Protein AF-A0A2T3J5Q0-F1 (afdb_monomer)

Solvent-accessible surface area (backbone atoms only — not comparable to full-atom values): 3790 Å² total; per-residue (Å²): 132,84,78,76,83,81,67,68,89,77,53,53,73,68,59,47,24,68,74,67,77,46,50,97,90,50,72,53,75,65,57,51,51,53,47,39,71,76,71,46,73,100,61,82,79,78,76,80,82,76,51,98,90,110

Secondary structure (DSSP, 8-state):
--PPPP-GGGS-HHHHHHHTT--TT---HHHHHHHHHHH--SSPPPPP---TT-

Organism: NCBI:txid264736

Sequence (54 aa):
MSESPHHWHHDSVQGTFDTVDSSPDGLTLLDAVQRLDLHGPNKLPDSATRSPLM

Radius of gyration: 17.36 Å; Cα contacts (8 Å, |Δi|>4): 9; chains: 1; bounding box: 39×25×44 Å

Foldseek 3Di:
DDDDDDPLVPDDPVVNCVVVVADPVGDDPVVVVVVCVVPNDPDDDDDPPDDPVD

Mean predicted aligned error: 7.25 Å

InterPro domains:
  IPR004014 Cation-transporting P-type ATPase, N-terminal [PF00690] (8-53)
  IPR023298 P-type ATPase, transmembrane domain superfamily [SSF81665] (6-53)

Nearest PDB structures (foldseek):
  2xzb-assembly1_A  TM=8.094E-01  e=2.378E+00  Sus scrofa

Structure (mmCIF, N/CA/C/O backbone):
data_AF-A0A2T3J5Q0-F1
#
_entry.id   AF-A0A2T3J5Q0-F1
#
loop_
_atom_site.group_PDB
_atom_site.id
_atom_site.type_symbol
_atom_site.label_atom_id
_atom_site.label_alt_id
_atom_site.label_comp_id
_atom_site.label_asym_id
_atom_site.label_entity_id
_atom_site.label_seq_id
_atom_site.pdbx_PDB_ins_code
_atom_site.Cartn_x
_atom_site.Cartn_y
_atom_site.Cartn_z
_atom_site.occupancy
_atom_site.B_iso_or_equiv
_atom_site.auth_seq_id
_atom_site.auth_comp_id
_atom_site.auth_asym_id
_atom_site.auth_atom_id
_atom_site.pdbx_PDB_model_num
ATOM 1 N N . MET A 1 1 ? -23.421 -4.186 -7.207 1.00 37.72 1 MET A N 1
ATOM 2 C CA . MET A 1 1 ? -22.796 -5.168 -8.115 1.00 37.72 1 MET A CA 1
ATOM 3 C C . MET A 1 1 ? -21.472 -5.527 -7.477 1.00 37.72 1 MET A C 1
ATOM 5 O O . MET A 1 1 ? -20.700 -4.613 -7.234 1.00 37.72 1 MET A O 1
ATOM 9 N N . SER A 1 2 ? -21.271 -6.776 -7.070 1.00 50.78 2 SER A N 1
ATOM 10 C CA . SER A 1 2 ? -20.011 -7.187 -6.442 1.00 50.78 2 SER A CA 1
ATOM 11 C C . SER A 1 2 ? -18.987 -7.407 -7.552 1.00 50.78 2 SER A C 1
ATOM 13 O O . SER A 1 2 ? -19.190 -8.291 -8.384 1.00 50.78 2 SER A O 1
ATOM 15 N N . GLU A 1 3 ? -17.946 -6.579 -7.615 1.00 60.38 3 GLU A N 1
ATOM 16 C CA . GLU A 1 3 ? -16.798 -6.839 -8.487 1.00 60.38 3 GLU A CA 1
ATOM 17 C C . GLU A 1 3 ? -16.189 -8.198 -8.127 1.00 60.38 3 GLU A C 1
ATOM 19 O O . GLU A 1 3 ? -16.096 -8.566 -6.952 1.00 60.38 3 GLU A O 1
ATOM 24 N N . SER A 1 4 ? -15.826 -8.975 -9.145 1.00 65.31 4 SER A N 1
ATOM 25 C CA . SER A 1 4 ? -15.101 -10.228 -8.927 1.00 65.31 4 SER A CA 1
ATOM 26 C C . SER A 1 4 ? -13.700 -9.902 -8.399 1.00 65.31 4 SER A C 1
ATOM 28 O O . SER A 1 4 ? -13.118 -8.911 -8.839 1.00 65.31 4 SER A O 1
ATOM 30 N N . PRO A 1 5 ? -13.148 -10.689 -7.459 1.00 76.88 5 PRO A N 1
ATOM 31 C CA . PRO A 1 5 ? -11.847 -10.388 -6.876 1.00 76.88 5 PRO A CA 1
ATOM 32 C C . PRO A 1 5 ? -10.762 -10.411 -7.954 1.00 76.88 5 PRO A C 1
ATOM 34 O O . PRO A 1 5 ? -10.619 -11.398 -8.676 1.00 76.88 5 PRO A O 1
ATOM 37 N N . HIS A 1 6 ? -9.993 -9.326 -8.048 1.00 81.31 6 HIS A N 1
ATOM 38 C CA . HIS A 1 6 ? -8.868 -9.238 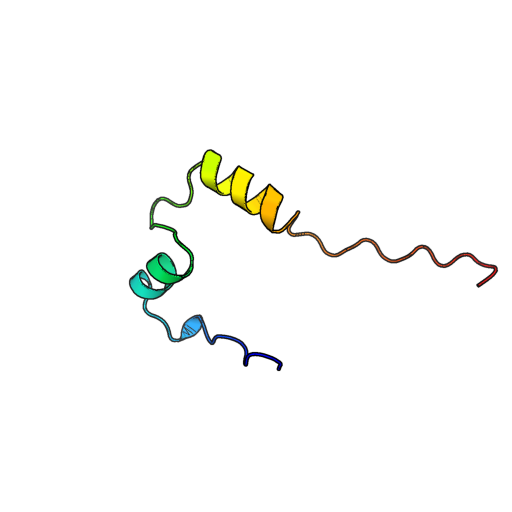-8.974 1.00 81.31 6 HIS A CA 1
ATOM 39 C C . HIS A 1 6 ? -7.794 -10.276 -8.613 1.00 81.31 6 HIS A C 1
ATOM 41 O O . HIS A 1 6 ? -7.357 -10.371 -7.461 1.00 81.31 6 HIS A O 1
ATOM 47 N N . HIS A 1 7 ? -7.379 -11.089 -9.586 1.00 88.44 7 HIS A N 1
ATOM 48 C CA . HIS A 1 7 ? -6.409 -12.169 -9.391 1.00 88.44 7 HIS A CA 1
ATOM 49 C C . HIS A 1 7 ? -4.973 -11.664 -9.581 1.00 88.44 7 HIS A C 1
ATOM 51 O O . HIS A 1 7 ? -4.289 -12.053 -10.523 1.00 88.44 7 HIS A O 1
ATOM 57 N N . TRP A 1 8 ? -4.501 -10.845 -8.638 1.00 86.00 8 TRP A N 1
ATOM 58 C CA . TRP A 1 8 ? -3.183 -10.186 -8.657 1.00 86.00 8 TRP A CA 1
ATOM 59 C C . TRP A 1 8 ? -1.991 -11.095 -9.004 1.00 86.00 8 TRP A C 1
ATOM 61 O O . TRP A 1 8 ? -1.008 -10.649 -9.579 1.00 86.00 8 TRP A O 1
ATOM 71 N N . HIS A 1 9 ? -2.058 -12.383 -8.662 1.00 88.94 9 HIS A N 1
ATOM 72 C CA . HIS A 1 9 ? -0.970 -13.341 -8.886 1.00 88.94 9 HIS A CA 1
ATOM 73 C C . HIS A 1 9 ? -0.776 -13.749 -10.357 1.00 88.94 9 HIS A C 1
ATOM 75 O O . HIS A 1 9 ? 0.185 -14.453 -10.662 1.00 88.94 9 HIS A O 1
ATOM 81 N N . HIS A 1 10 ? -1.675 -13.350 -11.260 1.00 93.19 10 HIS A N 1
ATOM 82 C CA . HIS A 1 10 ? -1.508 -13.532 -12.704 1.00 93.19 10 HIS A CA 1
ATOM 83 C C . HIS A 1 10 ? -0.870 -12.321 -13.393 1.00 93.19 10 HIS A C 1
ATOM 85 O O . HIS A 1 10 ? -0.464 -12.432 -14.551 1.00 93.19 10 HIS A O 1
ATOM 91 N N . ASP A 1 11 ? -0.767 -11.184 -12.703 1.00 91.25 11 ASP A N 1
ATOM 92 C CA . ASP A 1 11 ? -0.224 -9.970 -13.290 1.00 91.25 11 ASP A CA 1
ATOM 93 C C . ASP A 1 11 ? 1.303 -9.992 -13.300 1.00 91.25 11 ASP A C 1
ATOM 95 O O . ASP A 1 11 ? 1.973 -10.558 -12.433 1.00 91.25 11 ASP A O 1
ATOM 99 N N . SER A 1 12 ? 1.875 -9.326 -14.302 1.00 95.12 12 SER A N 1
ATOM 100 C CA . SER A 1 12 ? 3.303 -9.030 -14.277 1.00 95.12 12 SER A CA 1
ATOM 101 C C . SER A 1 12 ? 3.636 -8.095 -13.110 1.00 95.12 12 SER A C 1
ATOM 103 O O . SER A 1 12 ? 2.802 -7.301 -12.665 1.00 95.12 12 SER A O 1
ATOM 105 N N . VAL A 1 13 ? 4.891 -8.136 -12.659 1.00 94.25 13 VAL A N 1
ATOM 106 C CA . VAL A 1 13 ? 5.383 -7.240 -11.602 1.00 94.25 13 VAL A CA 1
ATOM 107 C C . VAL A 1 13 ? 5.170 -5.769 -11.984 1.00 94.25 13 VAL A C 1
ATOM 109 O O . VAL A 1 13 ? 4.641 -5.006 -11.182 1.00 94.25 13 VAL A O 1
ATOM 112 N N . GLN A 1 14 ? 5.503 -5.385 -13.224 1.00 94.25 14 GLN A N 1
ATOM 113 C CA . GLN A 1 14 ? 5.305 -4.012 -13.702 1.00 94.25 14 GLN A CA 1
ATOM 114 C C . GLN A 1 14 ? 3.822 -3.623 -13.738 1.00 94.25 14 GLN A C 1
ATOM 116 O O . GLN A 1 14 ? 3.462 -2.568 -13.235 1.00 94.25 14 GLN A O 1
ATOM 121 N N . GLY A 1 15 ? 2.952 -4.499 -14.250 1.00 93.38 15 GLY A N 1
ATOM 122 C CA . GLY A 1 15 ? 1.510 -4.233 -14.278 1.00 93.38 15 GLY A CA 1
ATOM 123 C C . GLY A 1 15 ? 0.910 -4.075 -12.879 1.00 93.38 15 GLY A C 1
ATOM 124 O O . GLY A 1 15 ? 0.036 -3.236 -12.672 1.00 93.38 15 GLY A O 1
ATOM 125 N N . THR A 1 16 ? 1.423 -4.819 -11.895 1.00 93.12 16 THR A N 1
ATOM 126 C CA . THR A 1 16 ? 1.032 -4.643 -10.489 1.00 93.12 16 THR A CA 1
ATOM 127 C C . THR A 1 16 ? 1.444 -3.268 -9.968 1.00 93.12 16 THR A C 1
ATOM 129 O O . THR A 1 16 ? 0.629 -2.600 -9.336 1.00 93.12 16 THR A O 1
ATOM 132 N N . PHE A 1 17 ? 2.674 -2.822 -10.250 1.00 94.38 17 PHE A N 1
ATOM 133 C CA . PHE A 1 17 ? 3.141 -1.488 -9.859 1.00 94.38 17 PHE A CA 1
ATOM 134 C C . PHE A 1 17 ? 2.283 -0.378 -10.453 1.00 94.38 17 PHE A C 1
ATOM 136 O O . PHE A 1 17 ? 1.870 0.510 -9.711 1.00 94.38 17 PHE A O 1
ATOM 143 N N . ASP A 1 18 ? 1.954 -0.479 -11.739 1.00 92.19 18 ASP A N 1
ATOM 144 C CA . ASP A 1 18 ? 1.105 0.496 -12.422 1.00 92.19 18 ASP A CA 1
ATOM 145 C C . ASP A 1 18 ? -0.320 0.499 -11.840 1.00 92.19 18 ASP A C 1
ATOM 147 O O . ASP A 1 18 ? -0.935 1.547 -11.697 1.00 92.19 18 ASP A O 1
ATOM 151 N N . THR A 1 19 ? -0.847 -0.669 -11.456 1.00 91.94 19 THR A N 1
ATOM 152 C CA . THR A 1 19 ? -2.211 -0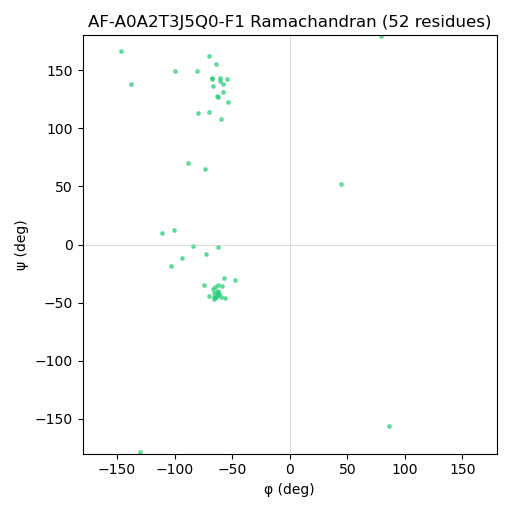.787 -10.911 1.00 91.94 19 THR A CA 1
ATOM 153 C C . THR A 1 19 ? -2.322 -0.259 -9.478 1.00 91.94 19 THR A C 1
ATOM 155 O O . THR A 1 19 ? -3.358 0.279 -9.097 1.00 91.94 19 THR A O 1
ATOM 158 N N . VAL A 1 20 ? -1.280 -0.432 -8.657 1.00 91.50 20 VAL A N 1
ATOM 159 C CA . VAL A 1 20 ? -1.270 -0.000 -7.244 1.00 91.50 20 VAL A CA 1
ATOM 160 C C . VAL A 1 20 ? -0.523 1.318 -7.019 1.00 91.50 20 VAL A C 1
ATOM 162 O O . VAL A 1 20 ? -0.205 1.652 -5.867 1.00 91.50 20 VAL A O 1
ATOM 165 N N . ASP A 1 21 ? -0.211 2.035 -8.104 1.00 92.31 21 ASP A N 1
ATOM 166 C CA . ASP A 1 21 ? 0.574 3.272 -8.143 1.00 92.31 21 ASP A CA 1
ATOM 167 C C . ASP A 1 21 ? 1.827 3.188 -7.256 1.00 92.31 21 ASP A C 1
ATOM 169 O O . ASP A 1 21 ? 2.027 3.982 -6.336 1.00 92.31 21 ASP A O 1
ATOM 173 N N . SER A 1 22 ? 2.630 2.142 -7.440 1.00 94.62 22 SER A N 1
ATOM 174 C CA . SER A 1 22 ? 3.814 1.872 -6.621 1.00 94.62 22 SER A CA 1
ATOM 175 C C . SER A 1 22 ? 5.045 1.612 -7.484 1.00 94.62 22 SER A C 1
ATOM 177 O O . SER A 1 22 ? 5.005 1.722 -8.705 1.00 94.62 22 SER A O 1
ATOM 179 N N . SER A 1 23 ? 6.175 1.317 -6.847 1.00 95.56 23 SER A N 1
ATOM 180 C CA . SER A 1 23 ? 7.452 1.136 -7.528 1.00 95.56 23 SER A CA 1
ATOM 181 C C . SER A 1 23 ? 8.317 0.082 -6.830 1.00 95.56 23 SER A C 1
ATOM 183 O O . SER A 1 23 ? 8.041 -0.270 -5.677 1.00 95.56 23 SER A O 1
ATOM 185 N N . PRO A 1 24 ? 9.396 -0.393 -7.480 1.00 96.50 24 PRO A N 1
ATOM 186 C CA . PRO A 1 24 ? 10.374 -1.281 -6.851 1.00 96.50 24 PRO A CA 1
ATOM 187 C C . PRO A 1 24 ? 11.022 -0.701 -5.587 1.00 96.50 24 PRO A C 1
ATOM 189 O O . PRO A 1 24 ? 11.384 -1.458 -4.689 1.00 96.50 24 PRO A O 1
ATOM 192 N N . ASP A 1 25 ? 11.137 0.625 -5.503 1.00 96.31 25 ASP A N 1
ATOM 193 C CA . ASP A 1 25 ? 11.714 1.331 -4.354 1.00 96.31 25 ASP A CA 1
ATOM 194 C C . ASP A 1 25 ? 10.685 1.559 -3.228 1.00 96.31 25 ASP A C 1
ATOM 196 O O . ASP A 1 25 ? 11.008 2.093 -2.166 1.00 96.31 25 ASP A O 1
ATOM 200 N N . GLY A 1 26 ? 9.439 1.124 -3.441 1.00 94.94 26 GLY A N 1
ATOM 201 C CA . GLY A 1 26 ? 8.333 1.275 -2.508 1.00 94.94 26 GLY A CA 1
ATOM 202 C C . GLY A 1 26 ? 7.596 2.606 -2.652 1.00 94.94 26 GLY A C 1
ATOM 203 O O . GLY A 1 26 ? 7.560 3.215 -3.723 1.00 94.94 26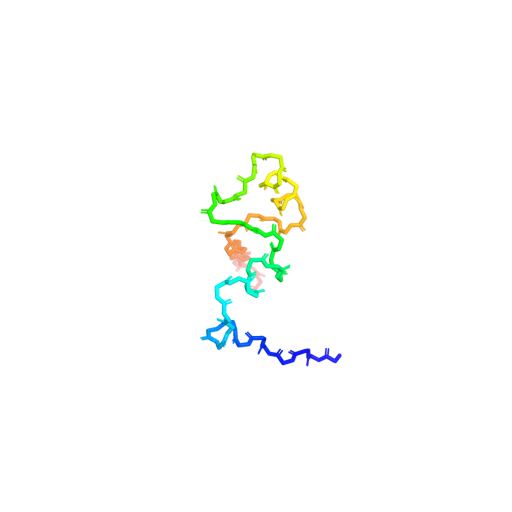 GLY A O 1
ATOM 204 N N . LEU A 1 27 ? 6.944 3.015 -1.562 1.00 95.56 27 LEU A N 1
ATOM 205 C CA . LEU A 1 27 ? 6.178 4.258 -1.460 1.00 95.56 27 LEU A CA 1
ATOM 206 C C . LEU A 1 27 ? 6.993 5.339 -0.760 1.00 95.56 27 LEU A C 1
ATOM 208 O O . LEU A 1 27 ? 7.764 5.053 0.160 1.00 95.56 27 LEU A O 1
ATOM 212 N N . THR A 1 28 ? 6.753 6.597 -1.126 1.00 96.25 28 THR A N 1
ATOM 213 C CA . THR A 1 28 ? 7.263 7.707 -0.323 1.00 96.25 28 THR A CA 1
ATOM 214 C C . THR A 1 28 ? 6.508 7.794 1.005 1.00 96.25 28 THR A C 1
ATOM 216 O O . THR A 1 28 ? 5.396 7.282 1.159 1.00 96.25 28 THR A O 1
ATOM 219 N N . LEU A 1 29 ? 7.088 8.496 1.982 1.00 96.81 29 LEU A N 1
ATOM 220 C CA . LEU A 1 29 ? 6.402 8.762 3.250 1.00 96.81 29 LEU A CA 1
ATOM 221 C C . LEU A 1 29 ? 5.084 9.519 3.046 1.00 96.81 29 LEU A C 1
ATOM 223 O O . LEU A 1 29 ? 4.120 9.267 3.763 1.00 96.81 29 LEU A O 1
ATOM 227 N N . LEU A 1 30 ? 5.036 10.426 2.066 1.00 97.06 30 LEU A N 1
ATOM 228 C CA . LEU A 1 30 ? 3.830 11.185 1.755 1.00 97.06 30 LEU A CA 1
ATOM 229 C C . LEU A 1 30 ? 2.724 10.265 1.224 1.00 97.06 30 LEU A C 1
ATOM 231 O O . LEU A 1 30 ? 1.605 10.321 1.731 1.00 97.06 30 LEU A O 1
ATOM 235 N N . ASP A 1 31 ? 3.050 9.378 0.281 1.00 96.19 31 ASP A N 1
ATOM 236 C CA . ASP A 1 31 ? 2.090 8.414 -0.275 1.00 96.19 31 ASP A CA 1
ATOM 237 C C . ASP A 1 31 ? 1.578 7.457 0.806 1.00 96.19 31 ASP A C 1
ATOM 239 O O . ASP A 1 31 ? 0.389 7.151 0.863 1.00 96.19 31 ASP A O 1
ATOM 243 N N . ALA A 1 32 ? 2.461 7.005 1.702 1.00 96.19 32 ALA A N 1
ATOM 244 C CA . ALA A 1 32 ? 2.083 6.127 2.803 1.00 96.19 32 ALA A CA 1
ATOM 245 C C . ALA A 1 32 ? 1.088 6.804 3.764 1.00 96.19 32 ALA A C 1
ATOM 247 O O . ALA A 1 32 ? 0.103 6.182 4.163 1.00 96.19 32 ALA A O 1
ATOM 248 N N . VAL A 1 33 ? 1.310 8.081 4.101 1.00 97.88 33 VAL A N 1
ATOM 249 C CA . VAL A 1 33 ? 0.396 8.868 4.948 1.00 97.88 33 VAL A CA 1
ATOM 250 C C . VAL A 1 33 ? -0.945 9.093 4.252 1.00 97.88 33 VAL A C 1
ATOM 252 O O . VAL A 1 33 ? -1.984 8.880 4.872 1.00 97.88 33 VAL A O 1
ATOM 255 N N . GLN A 1 34 ? -0.940 9.463 2.969 1.00 96.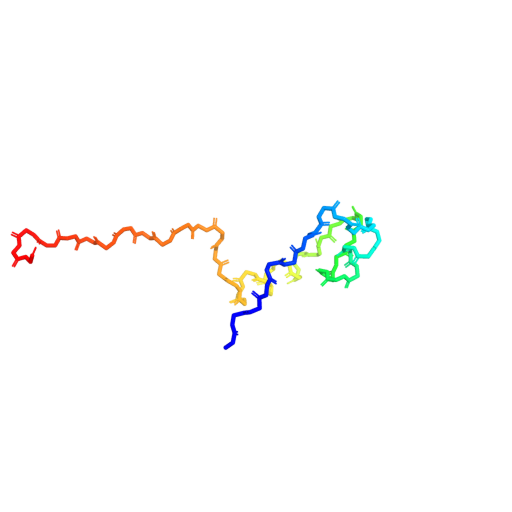81 34 GLN A N 1
ATOM 256 C CA . GLN A 1 34 ? -2.173 9.657 2.198 1.00 96.81 34 GLN A CA 1
ATOM 257 C C . G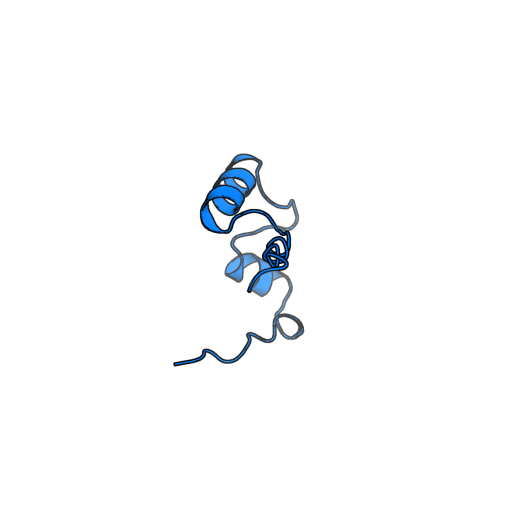LN A 1 34 ? -2.994 8.365 2.107 1.00 96.81 34 GLN A C 1
ATOM 259 O O . GLN A 1 34 ? -4.207 8.383 2.307 1.00 96.81 34 GLN A O 1
ATOM 264 N N . ARG A 1 35 ? -2.341 7.222 1.866 1.00 96.62 35 ARG A N 1
ATOM 265 C CA . ARG A 1 35 ? -3.015 5.915 1.823 1.00 96.62 35 ARG A CA 1
ATOM 266 C C . ARG A 1 35 ? -3.555 5.494 3.186 1.00 96.62 35 ARG A C 1
ATOM 268 O O . ARG A 1 35 ? -4.636 4.914 3.243 1.00 96.62 35 ARG A O 1
ATOM 275 N N . LEU A 1 36 ? -2.830 5.777 4.270 1.00 97.00 36 LEU A N 1
ATOM 276 C CA . LEU A 1 36 ? -3.301 5.499 5.627 1.00 97.00 36 LEU A CA 1
ATOM 277 C C . LEU A 1 36 ? -4.556 6.313 5.964 1.00 97.00 36 LEU A C 1
ATOM 279 O O . LEU A 1 36 ? -5.475 5.767 6.567 1.00 97.00 36 LEU A O 1
ATOM 283 N N . ASP A 1 37 ? -4.606 7.583 5.561 1.00 97.50 37 ASP A N 1
ATOM 284 C CA . ASP A 1 37 ? -5.782 8.441 5.745 1.00 97.50 37 ASP A CA 1
ATOM 285 C C . ASP A 1 37 ? -6.982 7.946 4.919 1.00 97.50 37 ASP A C 1
ATOM 287 O O . ASP A 1 37 ? -8.100 7.863 5.422 1.00 97.50 37 ASP A O 1
ATOM 291 N N . LEU A 1 38 ? -6.738 7.517 3.674 1.00 96.50 38 LEU A N 1
ATOM 292 C CA . LEU A 1 38 ? -7.782 7.032 2.768 1.00 96.50 38 LEU A CA 1
ATOM 293 C C . LEU A 1 38 ? -8.376 5.674 3.180 1.00 96.50 38 LEU A C 1
ATOM 295 O O . LEU A 1 38 ? -9.589 5.480 3.105 1.00 96.50 38 LEU A O 1
ATOM 299 N N . HIS A 1 39 ? -7.531 4.712 3.558 1.00 95.19 39 HIS A N 1
ATOM 300 C CA . HIS A 1 39 ? -7.950 3.322 3.784 1.00 95.19 39 HIS A CA 1
ATOM 301 C C . HIS A 1 39 ? -8.080 2.947 5.261 1.00 95.19 39 HIS A C 1
ATOM 303 O O . HIS A 1 39 ? -8.738 1.959 5.590 1.00 95.19 39 HIS A O 1
ATOM 309 N N . GLY A 1 40 ? -7.467 3.721 6.153 1.00 95.50 40 GLY A N 1
ATOM 310 C CA . GLY A 1 40 ? -7.367 3.392 7.563 1.00 95.50 40 GLY A CA 1
ATOM 311 C C . GLY A 1 40 ? -6.267 2.368 7.875 1.00 95.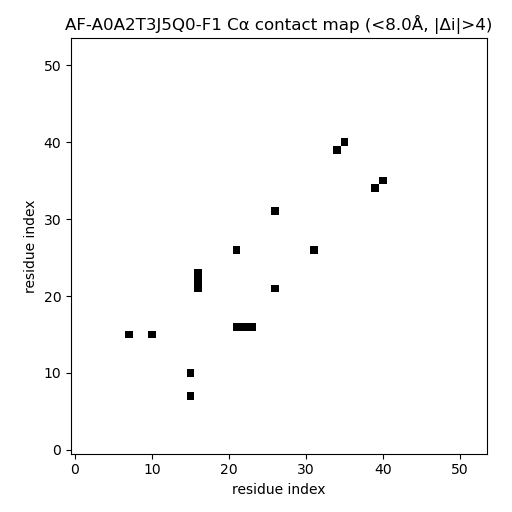50 40 GLY A C 1
ATOM 312 O O . GLY A 1 40 ? -5.528 1.910 6.998 1.00 95.50 40 GLY A O 1
ATOM 313 N N . PRO A 1 41 ? -6.111 2.018 9.163 1.00 96.19 41 PRO A N 1
ATOM 314 C CA . PRO A 1 41 ? -5.076 1.094 9.601 1.00 96.19 41 PRO A CA 1
ATOM 315 C C . PRO A 1 41 ? -5.332 -0.321 9.071 1.00 96.19 41 PRO A C 1
ATOM 317 O O . PRO A 1 41 ? -6.465 -0.801 9.084 1.00 96.19 41 PRO A O 1
ATOM 320 N N . ASN A 1 42 ? -4.262 -1.037 8.708 1.00 96.31 42 ASN A N 1
ATOM 321 C CA . ASN A 1 42 ? -4.319 -2.465 8.380 1.00 96.31 42 ASN A CA 1
ATOM 322 C C . ASN A 1 42 ? -4.494 -3.316 9.652 1.00 96.31 42 ASN A C 1
ATOM 324 O O . ASN A 1 42 ? -3.601 -4.047 10.082 1.00 96.31 42 ASN A O 1
ATOM 328 N N . LYS A 1 43 ? -5.641 -3.150 10.304 1.00 94.25 43 LYS A N 1
ATOM 329 C CA . LYS A 1 43 ? -6.053 -3.863 11.505 1.00 94.25 43 LYS A CA 1
ATOM 330 C C . LYS A 1 43 ? -7.520 -4.232 11.335 1.00 94.25 43 LYS A C 1
ATOM 332 O O . LYS A 1 43 ? -8.324 -3.418 10.887 1.00 94.25 43 LYS A O 1
ATOM 337 N N . LEU A 1 44 ? -7.876 -5.449 11.733 1.00 91.44 44 LEU A N 1
ATOM 338 C CA . LEU A 1 44 ? -9.282 -5.811 11.854 1.00 91.44 44 LEU A CA 1
ATOM 339 C C . LEU A 1 44 ? -9.969 -4.897 12.886 1.00 91.44 44 LEU A C 1
ATOM 341 O O . LEU A 1 44 ? -9.346 -4.557 13.899 1.00 91.44 44 LEU A O 1
ATOM 345 N N . PRO A 1 45 ? -11.238 -4.514 12.663 1.00 89.19 45 PRO A N 1
ATOM 346 C CA . PRO A 1 45 ? -12.010 -3.794 13.664 1.00 89.19 45 PRO A CA 1
ATOM 347 C C . PRO A 1 45 ? -12.026 -4.562 14.984 1.00 89.19 45 PRO A C 1
ATOM 349 O O . PRO A 1 45 ? -12.106 -5.794 14.994 1.00 89.19 45 PRO A O 1
ATOM 352 N N . ASP A 1 46 ? -11.968 -3.835 16.097 1.00 87.12 46 ASP A N 1
AT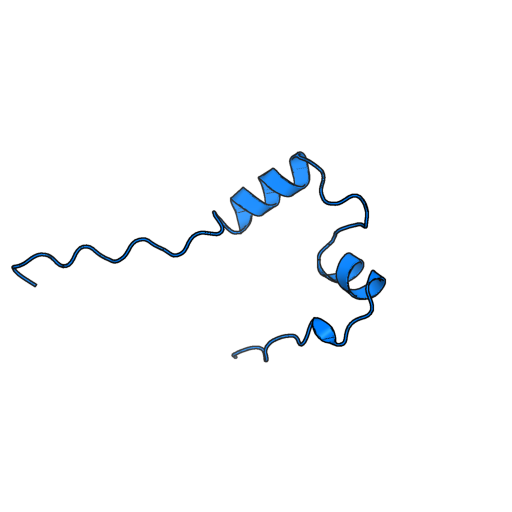OM 353 C CA . ASP A 1 46 ? -12.126 -4.464 17.400 1.00 87.12 46 ASP A CA 1
ATOM 354 C C . ASP A 1 46 ? -13.503 -5.133 17.479 1.00 87.12 46 ASP A C 1
ATOM 356 O O . ASP A 1 46 ? -14.506 -4.616 16.973 1.00 87.12 46 ASP A O 1
ATOM 360 N N . SER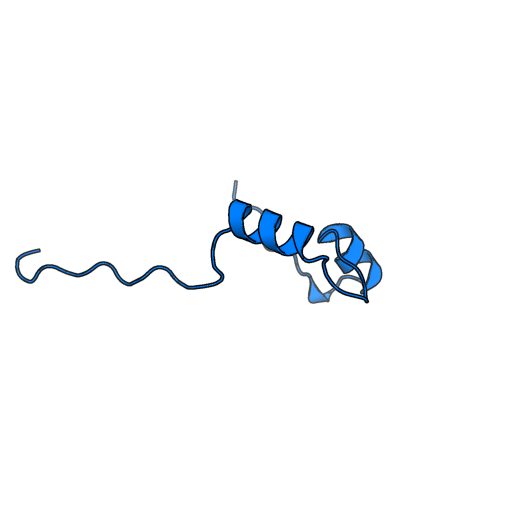 A 1 47 ? -13.554 -6.316 18.094 1.00 84.81 47 SER A N 1
ATOM 361 C CA . SER A 1 47 ? -14.820 -7.014 18.294 1.00 84.81 47 SER A CA 1
ATOM 362 C C . SER A 1 47 ? -15.762 -6.114 19.083 1.00 84.81 47 SER A C 1
ATOM 364 O O . SER A 1 47 ? -15.370 -5.597 20.131 1.00 84.81 47 SER A O 1
ATOM 366 N N . ALA A 1 48 ? -17.003 -5.963 18.620 1.00 83.06 48 ALA A N 1
ATOM 367 C CA . ALA A 1 48 ? -18.011 -5.236 19.375 1.00 83.06 48 ALA A CA 1
ATOM 368 C C . ALA A 1 48 ? -18.106 -5.823 20.789 1.00 83.06 48 ALA A C 1
ATOM 370 O O . ALA A 1 48 ? -18.343 -7.025 20.953 1.00 83.06 48 ALA A O 1
ATOM 371 N N . THR A 1 49 ? -17.909 -4.984 21.807 1.00 80.00 49 THR A N 1
ATOM 372 C CA . THR A 1 49 ? -18.109 -5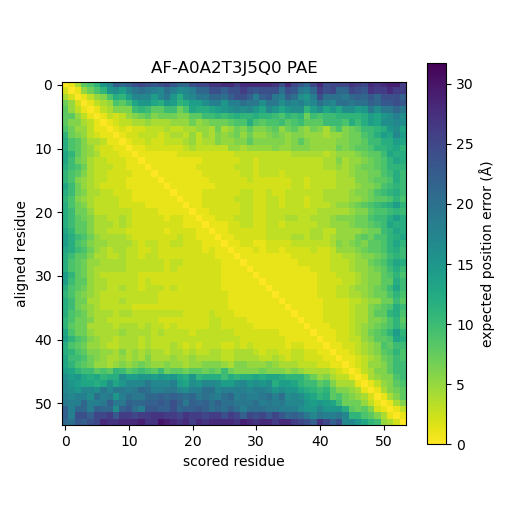.382 23.198 1.00 80.00 49 THR A CA 1
ATOM 373 C C . THR A 1 49 ? -19.559 -5.816 23.353 1.00 80.00 49 THR A C 1
ATOM 375 O O . THR A 1 49 ? -20.471 -4.991 23.312 1.00 80.00 49 THR A O 1
ATOM 378 N N . ARG A 1 50 ? -19.792 -7.121 23.507 1.00 76.38 50 ARG A N 1
ATOM 379 C CA . ARG A 1 50 ? -21.116 -7.623 23.873 1.00 76.38 50 ARG A CA 1
ATOM 380 C C . ARG A 1 50 ? -21.365 -7.210 25.317 1.00 76.38 50 ARG A C 1
ATOM 382 O O . ARG A 1 50 ? -20.639 -7.633 26.215 1.00 76.38 50 ARG A O 1
ATOM 389 N N . SER A 1 51 ? -22.344 -6.337 25.532 1.00 79.25 51 SER A N 1
ATOM 390 C CA . SER A 1 51 ? -22.813 -6.039 26.883 1.00 79.25 51 SER A CA 1
ATOM 391 C C . SER A 1 51 ? -23.476 -7.300 27.445 1.00 79.25 51 SER A C 1
ATOM 393 O O . SER A 1 51 ? -24.262 -7.907 26.725 1.00 79.25 51 SER A O 1
ATOM 395 N N . PRO A 1 52 ? -23.228 -7.696 28.706 1.00 78.44 52 PRO A N 1
ATOM 396 C CA . PRO A 1 52 ? -23.863 -8.871 29.314 1.00 78.44 52 PRO A CA 1
ATOM 397 C C . PRO A 1 52 ? -25.399 -8.775 29.437 1.00 78.44 52 PRO A C 1
ATOM 399 O O . PRO A 1 52 ? -26.028 -9.716 29.910 1.00 78.44 52 PRO A O 1
ATOM 402 N N . LEU A 1 53 ? -26.002 -7.651 29.034 1.00 73.88 53 LEU A N 1
ATOM 403 C CA . LEU A 1 53 ? -27.448 -7.410 29.018 1.00 73.88 53 LEU A CA 1
ATOM 404 C C . LEU A 1 53 ? -28.043 -7.328 27.593 1.00 73.88 53 LEU A C 1
ATOM 406 O O . LEU A 1 53 ? -29.192 -6.913 27.458 1.00 73.88 53 LEU A O 1
ATOM 410 N N . MET A 1 54 ? -27.276 -7.678 26.549 1.00 55.09 54 MET A N 1
ATOM 411 C CA . MET A 1 54 ? -27.721 -7.773 25.145 1.00 55.09 54 MET A CA 1
ATOM 412 C C . MET A 1 54 ? -27.493 -9.180 24.597 1.00 55.09 54 MET A C 1
ATOM 414 O O . MET A 1 54 ? -26.377 -9.712 24.796 1.00 55.09 54 MET A O 1
#

pLDDT: mean 87.91, std 12.82, range [37.72, 97.88]